Protein AF-A0A7W1N098-F1 (afdb_monomer_lite)

Sequence (58 aa):
MATDPNTDIVLATAGDEIEDFTWHDAERLIRFGPGALADAPALLAERGFDGYVLLTTE

Structure (mmCIF, N/CA/C/O backbone):
data_AF-A0A7W1N098-F1
#
_entry.id   AF-A0A7W1N098-F1
#
loop_
_atom_site.group_PDB
_atom_site.id
_atom_site.type_symbol
_atom_site.label_atom_id
_atom_site.label_alt_id
_atom_site.label_comp_id
_atom_site.label_asym_id
_atom_site.label_entity_id
_atom_site.label_seq_id
_atom_site.pdbx_PDB_ins_code
_atom_site.Cartn_x
_atom_site.Cartn_y
_atom_site.Cartn_z
_atom_site.occupancy
_atom_site.B_iso_or_equiv
_atom_site.auth_seq_id
_atom_site.auth_comp_id
_atom_site.auth_asym_id
_atom_site.auth_atom_id
_atom_site.pdbx_PDB_model_num
ATOM 1 N N . MET A 1 1 ? 30.460 -17.343 8.597 1.00 37.31 1 MET A N 1
ATOM 2 C CA . MET A 1 1 ? 30.124 -15.909 8.533 1.00 37.31 1 MET A CA 1
ATOM 3 C C . MET A 1 1 ? 28.921 -15.828 7.613 1.00 37.31 1 MET A C 1
ATOM 5 O O . MET A 1 1 ? 29.095 -15.991 6.417 1.00 37.31 1 MET A O 1
ATOM 9 N N . ALA A 1 2 ? 27.713 -15.828 8.178 1.00 40.09 2 ALA A N 1
ATOM 10 C CA . ALA A 1 2 ? 26.490 -15.751 7.384 1.00 40.09 2 ALA A CA 1
ATOM 11 C C . ALA A 1 2 ? 26.351 -14.301 6.917 1.00 40.09 2 ALA A C 1
ATOM 13 O O . ALA A 1 2 ? 26.395 -13.399 7.752 1.00 40.09 2 ALA A O 1
ATOM 14 N N . THR A 1 3 ? 26.288 -14.084 5.607 1.00 47.69 3 THR A N 1
ATOM 15 C CA . THR A 1 3 ? 25.899 -12.796 5.040 1.00 47.69 3 THR A CA 1
ATOM 16 C C . THR A 1 3 ? 24.479 -12.502 5.505 1.00 47.69 3 THR A C 1
ATOM 18 O O . THR A 1 3 ? 23.579 -13.326 5.341 1.00 47.69 3 THR A O 1
ATOM 21 N N . ASP A 1 4 ? 24.309 -11.372 6.183 1.00 49.12 4 ASP A N 1
ATOM 22 C CA . ASP A 1 4 ? 22.994 -10.838 6.506 1.00 49.12 4 ASP A CA 1
ATOM 23 C C . ASP A 1 4 ? 22.271 -10.544 5.180 1.00 49.12 4 ASP A C 1
ATOM 25 O O . ASP A 1 4 ? 22.775 -9.725 4.408 1.00 49.12 4 ASP A O 1
ATOM 29 N N . PRO A 1 5 ? 21.126 -11.189 4.884 1.00 54.00 5 PRO A N 1
ATOM 30 C CA . PRO A 1 5 ? 20.392 -10.948 3.644 1.00 54.00 5 PRO A CA 1
ATOM 31 C C . PRO A 1 5 ? 19.869 -9.506 3.519 1.00 54.00 5 PRO A C 1
ATOM 33 O O . PRO A 1 5 ? 19.420 -9.129 2.442 1.00 54.00 5 PRO A O 1
ATOM 36 N N . ASN A 1 6 ? 19.932 -8.699 4.586 1.00 50.31 6 ASN A N 1
ATOM 37 C CA . ASN A 1 6 ? 19.533 -7.291 4.576 1.00 50.31 6 ASN A CA 1
ATOM 38 C C . ASN A 1 6 ? 20.681 -6.302 4.302 1.00 50.31 6 ASN A C 1
ATOM 40 O O . ASN A 1 6 ? 20.426 -5.098 4.277 1.00 50.31 6 ASN A O 1
ATOM 44 N N . THR A 1 7 ? 21.926 -6.758 4.106 1.00 47.09 7 THR A N 1
ATOM 45 C CA . THR A 1 7 ? 23.095 -5.868 3.947 1.00 47.09 7 THR A CA 1
ATOM 46 C C . THR A 1 7 ? 23.807 -6.071 2.608 1.00 47.09 7 THR A C 1
ATOM 48 O O . THR A 1 7 ? 25.011 -6.275 2.574 1.00 47.09 7 THR A O 1
ATOM 51 N N . ASP A 1 8 ? 23.086 -5.982 1.494 1.00 47.12 8 ASP A N 1
ATOM 52 C CA . ASP A 1 8 ? 23.704 -5.760 0.181 1.00 47.12 8 ASP A CA 1
ATOM 53 C C . ASP A 1 8 ? 22.901 -4.686 -0.563 1.00 47.12 8 ASP A C 1
ATOM 55 O O . ASP A 1 8 ? 22.000 -4.963 -1.351 1.00 47.12 8 ASP A O 1
ATOM 59 N N . ILE A 1 9 ? 23.213 -3.415 -0.283 1.00 53.50 9 ILE A N 1
ATOM 60 C CA . ILE A 1 9 ? 22.797 -2.314 -1.158 1.00 53.50 9 ILE A CA 1
ATOM 61 C C . ILE A 1 9 ? 23.663 -2.422 -2.412 1.00 53.50 9 ILE A C 1
ATOM 63 O O . ILE A 1 9 ? 24.802 -1.951 -2.444 1.00 53.50 9 ILE A O 1
ATOM 67 N N . VAL A 1 10 ? 23.130 -3.066 -3.447 1.00 57.78 10 VAL A N 1
ATOM 68 C CA . VAL A 1 10 ? 23.709 -3.005 -4.787 1.00 57.78 10 VAL A CA 1
ATOM 69 C C . VAL A 1 10 ? 23.496 -1.580 -5.295 1.00 57.78 10 VAL A C 1
ATOM 71 O O . VAL A 1 10 ? 22.373 -1.151 -5.552 1.00 57.78 10 VAL A O 1
ATOM 74 N N . LEU A 1 11 ? 24.580 -0.808 -5.384 1.00 55.88 11 LEU A N 1
ATOM 75 C CA . LEU A 1 11 ? 24.576 0.511 -6.011 1.00 55.88 11 LEU A CA 1
ATOM 76 C C . LEU A 1 11 ? 24.357 0.325 -7.520 1.00 55.88 11 LEU A C 1
ATOM 78 O O . LEU A 1 11 ? 25.323 0.220 -8.275 1.00 55.88 11 LEU A O 1
ATOM 82 N N . ALA A 1 12 ? 23.097 0.261 -7.956 1.00 55.16 12 ALA A N 1
ATOM 83 C CA . ALA A 1 12 ? 22.755 0.239 -9.373 1.00 55.16 12 ALA A CA 1
ATOM 84 C C . ALA A 1 12 ? 23.283 1.526 -10.031 1.00 55.16 12 ALA A C 1
ATOM 86 O O . ALA A 1 12 ? 22.950 2.645 -9.629 1.00 55.16 12 ALA A O 1
ATOM 87 N N . THR A 1 13 ? 24.159 1.375 -11.024 1.00 55.03 13 THR A N 1
ATOM 88 C CA . THR A 1 13 ? 24.598 2.501 -11.860 1.00 55.03 13 THR A CA 1
ATOM 89 C C . THR A 1 13 ? 23.548 2.770 -12.939 1.00 55.03 13 THR A C 1
ATOM 91 O O . THR A 1 13 ? 22.728 1.905 -13.222 1.00 55.03 13 THR A O 1
ATOM 94 N N . ALA A 1 14 ? 23.546 3.969 -13.533 1.00 51.06 14 ALA A N 1
ATOM 95 C CA . ALA A 1 14 ? 22.491 4.506 -14.411 1.00 51.06 14 ALA A CA 1
ATOM 96 C C . ALA A 1 14 ? 22.231 3.747 -15.745 1.00 51.06 14 ALA A C 1
ATOM 98 O O . ALA A 1 14 ? 21.712 4.333 -16.692 1.00 51.06 14 ALA A O 1
ATOM 99 N N . GLY A 1 15 ? 22.592 2.467 -15.834 1.00 51.91 15 GLY A N 1
ATOM 100 C CA . GLY A 1 15 ? 22.287 1.562 -16.938 1.00 51.91 15 GLY A CA 1
ATOM 101 C C . GLY A 1 15 ? 21.922 0.132 -16.516 1.00 51.91 15 GLY A C 1
ATOM 102 O O . GLY A 1 15 ? 21.728 -0.685 -17.409 1.00 51.91 15 GLY A O 1
ATOM 103 N N . ASP A 1 16 ? 21.825 -0.176 -15.217 1.00 59.94 16 ASP A N 1
ATOM 104 C CA . ASP A 1 16 ? 21.205 -1.429 -14.764 1.00 59.94 16 ASP A CA 1
ATOM 105 C C . ASP A 1 16 ? 19.684 -1.309 -14.912 1.00 59.94 16 ASP A C 1
ATOM 107 O O . ASP A 1 16 ? 19.093 -0.299 -14.511 1.00 59.94 16 ASP A O 1
ATOM 111 N N . GLU A 1 17 ? 19.037 -2.325 -15.487 1.00 64.31 17 GLU A N 1
ATOM 112 C CA . GLU A 1 17 ? 17.590 -2.477 -15.337 1.00 64.31 17 GLU A CA 1
ATOM 113 C C . GLU A 1 17 ? 17.325 -2.592 -13.833 1.00 64.31 17 GLU A C 1
ATOM 115 O O . GLU A 1 17 ? 17.759 -3.551 -13.205 1.00 64.31 17 GLU A O 1
ATOM 120 N N . ILE A 1 18 ? 16.703 -1.573 -13.227 1.00 66.12 18 ILE A N 1
ATOM 121 C CA . ILE A 1 18 ? 16.388 -1.600 -11.796 1.00 66.12 18 ILE A CA 1
ATOM 122 C C . ILE A 1 18 ? 15.422 -2.768 -11.580 1.00 66.12 18 ILE A C 1
ATOM 124 O O . ILE A 1 18 ? 14.236 -2.653 -11.893 1.00 66.12 18 ILE A O 1
ATOM 128 N N . GLU A 1 19 ? 15.940 -3.893 -11.091 1.00 76.06 19 GLU A N 1
ATOM 129 C CA . GLU A 1 19 ? 15.133 -5.044 -10.705 1.00 76.06 19 GLU A CA 1
ATOM 130 C C . GLU A 1 19 ? 14.177 -4.644 -9.572 1.00 76.06 19 GLU A C 1
ATOM 132 O O . GLU A 1 19 ? 14.482 -3.782 -8.740 1.00 76.06 19 GLU A O 1
ATOM 137 N N . ASP A 1 20 ? 13.001 -5.268 -9.539 1.00 84.75 20 ASP A N 1
ATOM 138 C CA . ASP A 1 20 ? 12.035 -5.057 -8.467 1.00 84.75 20 ASP A CA 1
ATOM 139 C C . ASP A 1 20 ? 12.673 -5.380 -7.117 1.00 84.75 20 ASP A C 1
ATOM 141 O O . ASP A 1 20 ? 13.166 -6.489 -6.899 1.00 84.75 20 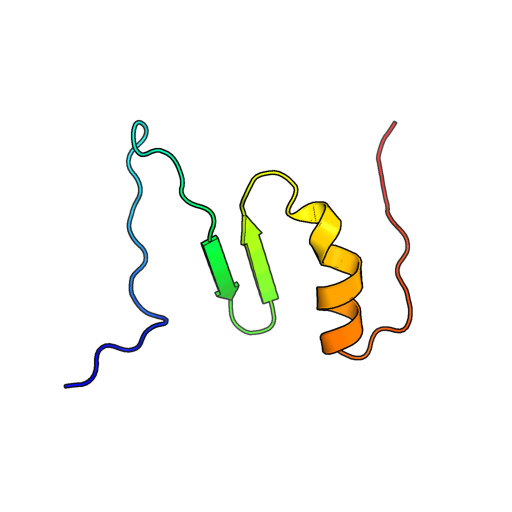ASP A O 1
ATOM 145 N N . PHE A 1 21 ? 12.591 -4.456 -6.163 1.00 84.06 21 PHE A N 1
ATOM 146 C CA . PHE A 1 21 ? 13.181 -4.662 -4.846 1.00 84.06 21 PHE A CA 1
ATOM 147 C C . PHE A 1 21 ? 12.225 -4.303 -3.715 1.00 84.06 21 PHE A C 1
ATOM 149 O O . PHE A 1 21 ? 11.305 -3.488 -3.846 1.00 84.06 21 PHE A O 1
ATOM 156 N N . THR A 1 22 ? 12.461 -4.946 -2.576 1.00 85.19 22 THR A N 1
ATOM 157 C CA . THR A 1 22 ? 11.824 -4.617 -1.305 1.00 85.19 22 THR A CA 1
ATOM 158 C C . THR A 1 22 ? 12.916 -4.334 -0.295 1.00 85.19 22 THR A C 1
ATOM 160 O O . THR A 1 22 ? 13.810 -5.153 -0.099 1.00 85.19 22 THR A O 1
ATOM 163 N N . TRP A 1 23 ? 12.830 -3.183 0.356 1.00 87.00 23 TRP A N 1
ATOM 164 C CA . TRP A 1 23 ? 13.763 -2.779 1.392 1.00 87.00 23 TRP A CA 1
ATOM 165 C C . TRP A 1 23 ? 13.011 -2.449 2.679 1.00 87.00 23 TRP A C 1
ATOM 167 O O . TRP A 1 23 ? 12.016 -1.723 2.671 1.00 87.00 23 TRP A O 1
ATOM 177 N N . HIS A 1 24 ? 13.489 -2.998 3.793 1.00 86.31 24 HIS A N 1
ATOM 178 C CA . HIS A 1 24 ? 13.033 -2.639 5.128 1.00 86.31 24 HIS A CA 1
ATOM 179 C C . HIS A 1 24 ? 13.970 -1.581 5.722 1.00 86.31 24 HIS A C 1
ATOM 181 O O . HIS A 1 24 ? 15.097 -1.891 6.104 1.00 86.31 24 HIS A O 1
ATOM 187 N N . ASP A 1 25 ? 13.493 -0.341 5.812 1.00 82.25 25 ASP A N 1
ATOM 188 C CA . ASP A 1 25 ? 14.188 0.769 6.469 1.00 82.25 25 ASP A CA 1
ATOM 189 C C . ASP A 1 25 ? 13.608 0.976 7.875 1.00 82.25 25 ASP A C 1
ATOM 191 O O . ASP A 1 25 ? 12.613 1.681 8.063 1.00 82.25 25 ASP A O 1
ATOM 195 N N . ALA A 1 26 ? 14.201 0.301 8.862 1.00 85.19 26 ALA A N 1
ATOM 196 C CA . ALA A 1 26 ? 13.720 0.246 10.244 1.00 85.19 26 ALA A CA 1
ATOM 197 C C . ALA A 1 26 ? 12.225 -0.135 10.335 1.00 85.19 26 ALA A C 1
ATOM 199 O O . ALA A 1 26 ? 11.864 -1.301 10.186 1.00 85.19 26 ALA A O 1
ATOM 200 N N . GLU A 1 27 ? 11.341 0.836 10.573 1.00 84.50 27 GLU A N 1
ATOM 201 C CA . GLU A 1 27 ? 9.889 0.627 10.673 1.00 84.50 27 GLU A CA 1
ATOM 202 C C . GLU A 1 27 ? 9.171 0.688 9.314 1.00 84.50 27 GLU A C 1
ATOM 204 O O . GLU A 1 27 ? 7.976 0.396 9.224 1.00 84.50 27 GLU A O 1
ATOM 209 N N . ARG A 1 28 ? 9.879 1.069 8.248 1.00 83.38 28 ARG A N 1
ATOM 210 C CA . ARG A 1 28 ? 9.325 1.337 6.919 1.00 83.38 28 ARG A CA 1
ATOM 211 C C . ARG A 1 28 ? 9.580 0.165 5.981 1.00 83.38 28 ARG A C 1
ATOM 213 O O . ARG A 1 28 ? 10.623 -0.478 6.026 1.00 83.38 28 ARG A O 1
ATOM 220 N N . LEU A 1 29 ? 8.623 -0.079 5.096 1.00 88.12 29 LEU A N 1
ATOM 221 C CA . LEU A 1 29 ? 8.782 -0.956 3.942 1.00 88.12 29 LEU A CA 1
ATOM 222 C C . LEU A 1 29 ? 8.771 -0.082 2.688 1.00 88.12 29 LEU A C 1
ATOM 224 O O . LEU A 1 29 ? 7.863 0.728 2.505 1.00 88.12 29 LEU A O 1
ATOM 228 N N . ILE A 1 30 ? 9.780 -0.251 1.841 1.00 88.69 30 ILE A N 1
ATOM 229 C CA . ILE A 1 30 ? 9.910 0.409 0.545 1.00 88.69 30 ILE A CA 1
ATOM 230 C C . ILE A 1 30 ? 9.835 -0.682 -0.521 1.00 88.69 30 ILE A C 1
ATOM 232 O O . ILE A 1 30 ? 10.677 -1.576 -0.549 1.00 88.69 30 ILE A O 1
ATOM 236 N N . ARG A 1 31 ? 8.819 -0.614 -1.387 1.00 87.31 31 ARG A N 1
ATOM 237 C CA . ARG A 1 31 ? 8.650 -1.494 -2.548 1.00 87.31 31 ARG A CA 1
ATOM 238 C C . ARG A 1 31 ? 8.855 -0.670 -3.810 1.00 87.31 31 ARG A C 1
ATOM 240 O O . ARG A 1 31 ? 8.216 0.369 -3.973 1.00 87.31 31 ARG A O 1
ATOM 247 N N . PHE A 1 32 ? 9.723 -1.142 -4.691 1.00 88.25 32 PHE A N 1
ATOM 248 C CA . PHE A 1 32 ? 9.970 -0.522 -5.982 1.00 88.25 32 PHE A CA 1
ATOM 249 C C . PHE A 1 32 ? 9.790 -1.560 -7.083 1.00 88.25 32 PHE A C 1
ATOM 251 O O . PHE A 1 32 ? 10.260 -2.687 -6.951 1.00 88.25 32 PHE A O 1
ATOM 258 N N . GLY A 1 33 ? 9.083 -1.172 -8.139 1.00 87.38 33 GLY A N 1
ATOM 259 C CA . GLY A 1 33 ? 8.802 -2.030 -9.282 1.00 87.38 33 GLY A CA 1
ATOM 260 C C . GLY A 1 33 ? 7.527 -1.613 -10.019 1.00 87.38 33 GLY A C 1
ATOM 261 O O . GLY A 1 33 ? 6.699 -0.870 -9.466 1.00 87.38 33 GLY A O 1
ATOM 262 N N . PRO A 1 34 ? 7.331 -2.063 -11.268 1.00 88.19 34 PRO A N 1
ATOM 263 C CA . PRO A 1 34 ? 6.097 -1.847 -12.007 1.00 88.19 34 PRO A CA 1
ATOM 264 C C . PRO A 1 34 ? 4.894 -2.391 -11.231 1.00 88.19 34 PRO A C 1
ATOM 266 O O . PRO A 1 34 ? 4.869 -3.539 -10.807 1.00 88.19 34 PRO A O 1
ATOM 269 N N . GLY A 1 35 ? 3.868 -1.560 -11.045 1.00 89.31 35 GLY A N 1
ATOM 270 C CA . GLY A 1 35 ? 2.641 -1.991 -10.375 1.00 89.31 35 GLY A CA 1
ATOM 271 C C . GLY A 1 35 ? 2.741 -2.146 -8.854 1.00 89.31 35 GLY A C 1
ATOM 272 O O . GLY A 1 35 ? 1.749 -2.545 -8.259 1.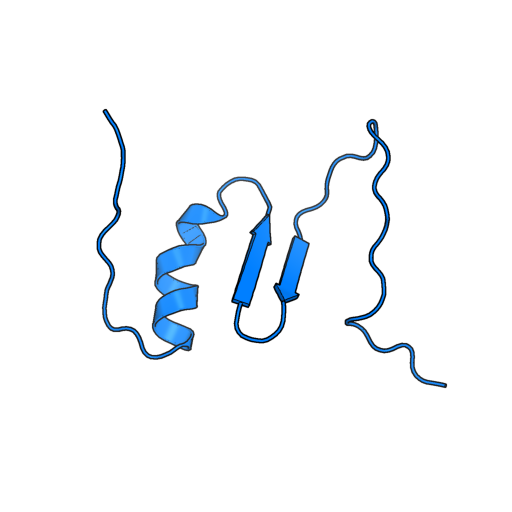00 89.31 35 GLY A O 1
ATOM 273 N N . ALA A 1 36 ? 3.847 -1.759 -8.206 1.00 90.88 36 ALA A N 1
ATOM 274 C CA . ALA A 1 36 ? 4.028 -1.877 -6.749 1.00 90.88 36 ALA A CA 1
ATOM 275 C C . ALA A 1 36 ? 2.894 -1.251 -5.906 1.00 90.88 36 ALA A C 1
ATOM 277 O O . ALA A 1 36 ? 2.622 -1.692 -4.792 1.00 90.88 36 ALA A O 1
ATOM 278 N N . LEU A 1 37 ? 2.189 -0.241 -6.432 1.00 90.25 37 LEU A N 1
ATOM 279 C CA . LEU A 1 37 ? 1.023 0.345 -5.761 1.00 90.25 37 LEU A CA 1
ATOM 280 C C . LEU A 1 37 ? -0.142 -0.652 -5.607 1.00 90.25 37 LEU A C 1
ATOM 282 O O . LEU A 1 37 ? -0.916 -0.536 -4.660 1.00 90.25 37 LEU A O 1
ATOM 286 N N . ALA A 1 38 ? -0.268 -1.633 -6.505 1.00 92.19 38 ALA A N 1
ATOM 287 C CA . ALA A 1 38 ? -1.301 -2.666 -6.438 1.00 92.19 38 ALA A CA 1
ATOM 288 C C . ALA A 1 38 ? -1.130 -3.597 -5.226 1.00 92.19 38 ALA A C 1
ATOM 290 O O . ALA A 1 38 ? -2.119 -4.149 -4.748 1.00 92.19 38 ALA A O 1
ATOM 291 N N . ASP A 1 39 ? 0.090 -3.710 -4.692 1.00 90.56 39 ASP A N 1
ATOM 292 C CA . ASP A 1 39 ? 0.396 -4.520 -3.508 1.00 90.56 39 ASP A CA 1
ATOM 293 C C . ASP A 1 39 ? 0.042 -3.797 -2.193 1.00 90.56 39 ASP A C 1
ATOM 295 O O . ASP A 1 39 ? -0.031 -4.422 -1.132 1.00 90.56 39 ASP A O 1
ATOM 299 N N . ALA A 1 40 ? -0.210 -2.481 -2.237 1.00 90.25 40 ALA A N 1
ATOM 300 C CA . ALA A 1 40 ? -0.430 -1.657 -1.047 1.00 90.25 40 ALA A CA 1
ATOM 301 C C . ALA A 1 40 ? -1.554 -2.164 -0.115 1.00 90.25 40 ALA A C 1
ATOM 303 O O . ALA A 1 40 ? -1.322 -2.194 1.096 1.00 90.25 40 ALA A O 1
ATOM 304 N N . PRO A 1 41 ? -2.734 -2.610 -0.603 1.00 93.00 41 PRO A N 1
ATOM 305 C CA . PRO A 1 41 ? -3.778 -3.139 0.275 1.00 93.00 41 PRO A CA 1
ATOM 306 C C . PRO A 1 41 ? -3.319 -4.354 1.091 1.00 93.00 41 PRO A C 1
ATOM 308 O O . PRO A 1 41 ? -3.603 -4.430 2.285 1.00 93.00 41 PRO A O 1
ATOM 311 N N . ALA A 1 42 ? -2.591 -5.288 0.468 1.00 92.38 42 ALA A N 1
ATOM 312 C CA . ALA A 1 42 ? -2.119 -6.503 1.131 1.00 92.38 42 ALA A CA 1
ATOM 313 C C . ALA A 1 42 ? -1.044 -6.184 2.181 1.00 92.38 42 ALA A C 1
ATOM 315 O O . ALA A 1 42 ? -1.142 -6.634 3.321 1.00 92.38 42 ALA A O 1
ATOM 316 N N . LEU A 1 43 ? -0.081 -5.325 1.832 1.00 90.75 43 LEU A N 1
ATOM 317 C CA . LEU A 1 43 ? 0.997 -4.904 2.735 1.00 90.75 43 LEU A CA 1
ATOM 318 C C . LEU A 1 43 ? 0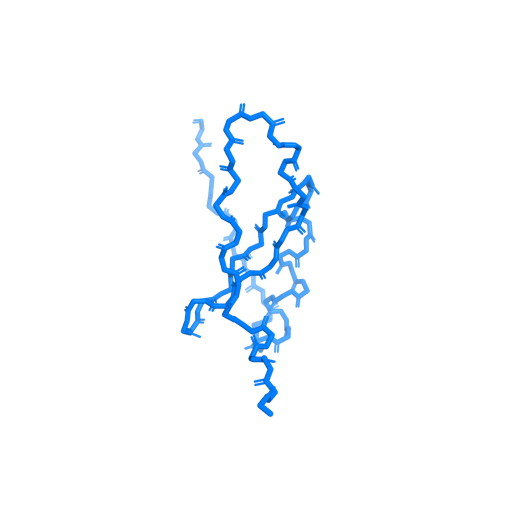.473 -4.172 3.980 1.00 90.75 43 LEU A C 1
ATOM 320 O O . LEU A 1 43 ? 1.024 -4.314 5.072 1.00 90.75 43 LEU A O 1
ATOM 324 N N . LEU A 1 44 ? -0.594 -3.387 3.829 1.00 92.12 44 LEU A N 1
ATOM 325 C CA . LEU A 1 44 ? -1.250 -2.712 4.948 1.00 92.12 44 LEU A CA 1
ATOM 326 C C . LEU A 1 44 ? -2.040 -3.703 5.816 1.00 92.12 44 LEU A C 1
ATOM 328 O O . LEU A 1 44 ? -1.934 -3.650 7.043 1.00 92.12 44 LE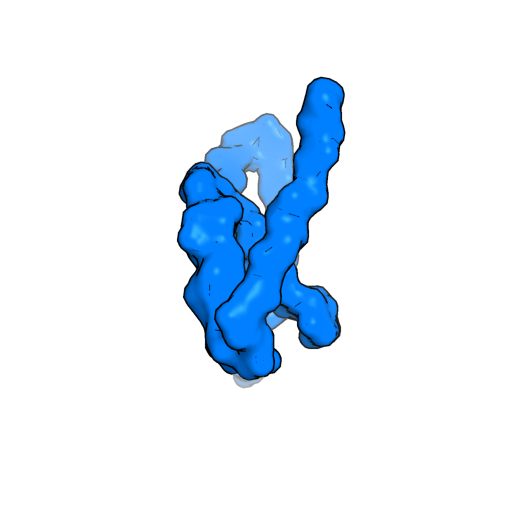U A O 1
ATOM 332 N N . ALA A 1 45 ? -2.757 -4.650 5.209 1.00 94.06 45 ALA A N 1
ATOM 333 C CA . ALA A 1 45 ? -3.479 -5.688 5.945 1.00 94.06 45 ALA A CA 1
ATOM 334 C C . ALA A 1 45 ? -2.538 -6.556 6.803 1.00 94.06 45 ALA A C 1
ATOM 336 O O . ALA A 1 45 ? -2.826 -6.807 7.974 1.00 94.06 45 ALA A O 1
ATOM 337 N N . GLU A 1 46 ? -1.370 -6.940 6.277 1.00 92.44 46 GLU A N 1
ATOM 338 C CA . GLU A 1 46 ? -0.335 -7.687 7.017 1.00 92.44 46 GLU A CA 1
ATOM 339 C C . GLU A 1 46 ? 0.191 -6.940 8.255 1.00 92.44 46 GLU A C 1
ATOM 341 O O . GLU A 1 46 ? 0.681 -7.554 9.205 1.00 92.44 46 GLU A O 1
ATOM 346 N N . ARG A 1 47 ? 0.073 -5.609 8.266 1.00 89.44 47 ARG A N 1
ATOM 347 C CA . ARG A 1 47 ? 0.470 -4.736 9.379 1.00 89.44 47 ARG A CA 1
ATOM 348 C C . ARG A 1 47 ? -0.694 -4.382 10.313 1.00 89.44 47 ARG A C 1
ATOM 350 O O . ARG A 1 47 ? -0.499 -3.589 11.231 1.00 89.44 47 ARG A O 1
ATOM 357 N N . GLY A 1 48 ? -1.871 -4.980 10.111 1.00 94.50 48 GLY A N 1
ATOM 358 C CA . GLY A 1 48 ? -3.049 -4.798 10.961 1.00 94.50 48 GLY A CA 1
ATOM 359 C C . GLY A 1 48 ? -3.896 -3.569 10.626 1.00 94.50 48 GLY A C 1
ATOM 360 O O . GLY A 1 48 ? -4.658 -3.116 11.476 1.00 94.50 48 GLY A O 1
ATOM 361 N N . PHE A 1 49 ? -3.759 -3.009 9.421 1.00 93.94 49 PHE A N 1
ATOM 362 C CA . PHE A 1 49 ? -4.640 -1.942 8.950 1.00 93.94 49 PHE A CA 1
ATOM 363 C C . PHE A 1 49 ? -5.860 -2.529 8.232 1.00 93.94 49 PHE A C 1
ATOM 365 O O . PHE A 1 49 ? -5.717 -3.292 7.280 1.00 93.94 49 PHE A O 1
ATOM 372 N N . ASP A 1 50 ? -7.060 -2.103 8.629 1.00 94.06 50 ASP A N 1
ATOM 373 C CA . ASP A 1 50 ? -8.321 -2.553 8.015 1.00 94.06 50 ASP A CA 1
ATOM 374 C C . ASP A 1 50 ? -8.690 -1.780 6.730 1.00 94.06 50 ASP A C 1
ATOM 376 O O . ASP A 1 50 ? -9.623 -2.147 6.015 1.00 94.06 50 ASP A O 1
ATOM 380 N N . GLY A 1 51 ? -7.981 -0.687 6.426 1.00 90.44 51 GLY A N 1
ATOM 381 C CA . GLY A 1 51 ? -8.225 0.141 5.245 1.00 90.44 51 GLY A CA 1
ATOM 382 C C . GLY A 1 51 ? -7.278 1.336 5.128 1.00 90.44 51 GLY A C 1
ATOM 383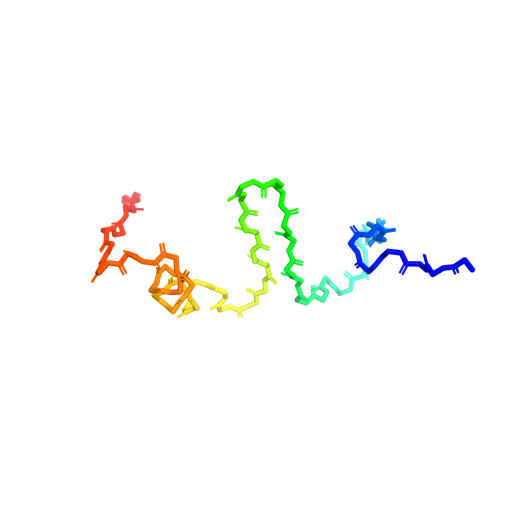 O O . GLY A 1 51 ? -6.501 1.628 6.037 1.00 90.44 51 GLY A O 1
ATOM 384 N N . TYR A 1 52 ? -7.350 2.038 3.994 1.00 91.62 52 TYR A N 1
ATOM 385 C CA . TYR A 1 52 ? -6.554 3.236 3.717 1.00 91.62 52 TYR A CA 1
ATOM 386 C C . TYR A 1 52 ? -7.320 4.238 2.852 1.00 91.62 52 TYR A C 1
ATOM 388 O O . TYR A 1 52 ? -8.253 3.882 2.132 1.00 91.62 52 TYR A O 1
ATOM 396 N N . VAL A 1 53 ? -6.902 5.502 2.912 1.00 94.00 53 VAL A N 1
ATOM 397 C CA . VAL A 1 53 ? -7.360 6.560 2.005 1.00 94.00 53 VAL A CA 1
ATOM 398 C C . VAL A 1 53 ? -6.199 6.922 1.091 1.00 94.00 53 VAL A C 1
ATOM 400 O O . VAL A 1 53 ? -5.119 7.264 1.570 1.00 94.00 53 VAL A O 1
ATOM 403 N N . LEU A 1 54 ? -6.415 6.843 -0.222 1.00 91.75 54 LEU A N 1
ATOM 404 C CA . LEU A 1 54 ? -5.432 7.287 -1.203 1.00 91.75 54 LEU A CA 1
ATOM 405 C C . LEU A 1 54 ? -5.520 8.809 -1.347 1.00 91.75 54 LEU A C 1
ATOM 407 O O . LEU A 1 54 ? -6.540 9.337 -1.783 1.00 91.75 54 LEU A O 1
ATOM 411 N N . LEU A 1 55 ? -4.445 9.501 -0.981 1.00 93.31 55 LEU A N 1
ATOM 412 C CA . LEU A 1 55 ? -4.307 10.936 -1.200 1.00 93.31 55 LEU A CA 1
ATOM 413 C C . LEU A 1 55 ? -3.592 11.158 -2.535 1.00 93.31 55 LEU A C 1
ATOM 415 O O . LEU A 1 55 ? -2.463 10.702 -2.711 1.00 93.31 55 LEU A O 1
ATOM 419 N N . THR A 1 5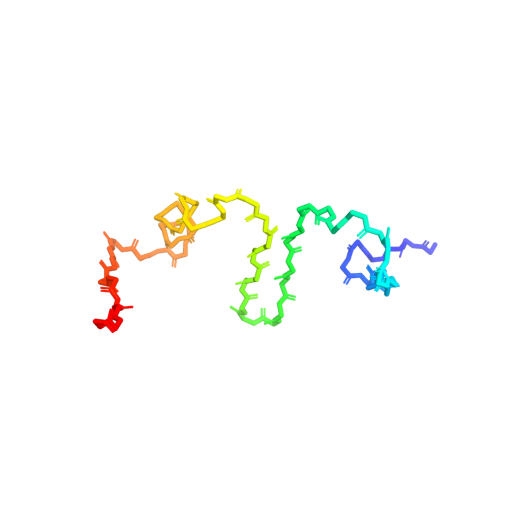6 ? -4.243 11.852 -3.465 1.00 90.31 56 THR A N 1
ATOM 420 C CA . THR A 1 56 ? -3.675 12.225 -4.766 1.00 90.31 56 THR A CA 1
ATOM 421 C C . THR A 1 56 ? -3.752 13.734 -4.948 1.00 90.31 56 THR A C 1
ATOM 423 O O . THR A 1 56 ? -4.559 14.407 -4.308 1.00 90.31 56 THR A O 1
ATOM 426 N N . THR A 1 57 ? -2.910 14.276 -5.820 1.00 93.94 57 THR A N 1
ATOM 427 C CA . THR A 1 57 ? -3.067 15.645 -6.317 1.00 93.94 57 THR A CA 1
ATOM 428 C C . THR A 1 57 ? -3.898 15.633 -7.598 1.00 93.94 57 THR A C 1
ATOM 430 O O . THR A 1 57 ? -3.983 14.595 -8.259 1.00 93.94 57 THR A O 1
ATOM 433 N N . GLU A 1 58 ? -4.513 16.770 -7.925 1.00 82.25 58 GLU A N 1
ATOM 434 C CA . GLU A 1 58 ? -5.035 17.036 -9.276 1.00 82.25 58 GLU A CA 1
ATOM 435 C C . GLU A 1 58 ? -3.896 17.284 -10.274 1.00 82.25 58 GLU A C 1
ATOM 437 O O . GLU A 1 58 ? -2.815 17.752 -9.834 1.00 82.25 58 GLU A O 1
#

Secondary structure (DSSP, 8-state):
-PPPTT-------TTS----EEEEETTEEEEESTTGGGGHHHHHHHTT-S--------

Foldseek 3Di:
DDPDPQPDPPPDDPPDPPPWDWHDDPPDIDTDDPPVVVCVVVVCVVVVDPDDDDDDDD

Radius of gyration: 14.85 Å; chains: 1; bounding box: 38×33×28 Å

pLDDT: mean 77.72, std 17.76, range [37.31, 94.5]